Protein AF-A0A258F0H0-F1 (afdb_monomer_lite)

Sequence (147 aa):
MERSKNEFQKIIMGLLLLFVTTIVKAQTTTYNELYRSQYHFSPQKGWIGDPCGFIHYQDVFHMYWWGHL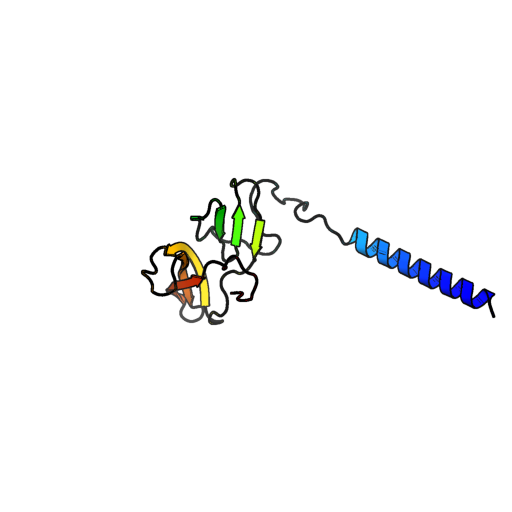TSDDLVYYNEENSMAMKEGPENISYFTGSVVIDKKNTAGFGENAYIAIYTIFDKDTKNQSQGISYSLPKLLHPSITSL

Foldseek 3Di:
DVVVVVVVVVVVVVVVVVVVVVVVVPPDPQQPDDVRDQFDDDDSDDDADDWAAFDQDPQWTWICSQFIWIDNPSGDIDRPGPHQDDDDDPQKDWAHWHWDQQQPCPVVPDHRKIKIWTWIQGNPVRDTDIDIDIDDDDDPDDDDDGD

Secondary structure (DSSP, 8-state):
-HHHHHHHHHHHHHHHHHHHHHHHHH---TT-STT--SSS---SSS---S-EEEEEETTEEEEESSSEEEESSSSS-EEEES----S--TTEEEEEEEEEEETT-TTSS-TTEEEEEEEEEETTT--EEEEEEEEPPPPSS------

Radius of gyration: 23.38 Å; chains: 1; bounding box: 40×39×75 Å

Structure (mmCIF, N/CA/C/O backbone):
data_AF-A0A258F0H0-F1
#
_entry.id   AF-A0A258F0H0-F1
#
loop_
_atom_site.group_PDB
_atom_site.id
_atom_site.type_symbol
_atom_site.label_atom_id
_atom_site.label_alt_id
_atom_site.label_comp_id
_atom_site.label_asym_id
_atom_site.label_entity_id
_atom_site.label_seq_id
_atom_site.pdbx_PDB_ins_code
_atom_site.Cartn_x
_atom_site.Cartn_y
_atom_site.Cartn_z
_atom_site.occupancy
_atom_site.B_iso_or_equiv
_atom_site.auth_seq_id
_atom_site.auth_comp_id
_atom_site.auth_asym_id
_atom_site.auth_atom_id
_atom_site.pdbx_PDB_model_num
ATOM 1 N N . MET A 1 1 ? 22.636 -10.056 60.838 1.00 62.25 1 MET A N 1
ATOM 2 C CA . MET A 1 1 ? 22.647 -10.496 59.422 1.00 62.25 1 MET A CA 1
ATOM 3 C C . MET A 1 1 ? 21.269 -10.373 58.763 1.00 62.25 1 MET A C 1
ATOM 5 O O . MET A 1 1 ? 21.182 -9.902 57.641 1.00 62.25 1 MET A O 1
ATOM 9 N N . GLU A 1 2 ? 20.185 -10.713 59.460 1.00 68.81 2 GLU A N 1
ATOM 10 C CA . GLU A 1 2 ? 18.809 -10.716 58.927 1.00 68.81 2 GLU A CA 1
ATOM 11 C C . GLU A 1 2 ? 18.217 -9.318 58.661 1.00 68.81 2 GLU A C 1
ATOM 13 O O . GLU A 1 2 ? 17.626 -9.077 57.612 1.00 68.81 2 GLU A O 1
ATOM 18 N N . ARG A 1 3 ? 18.505 -8.340 59.532 1.00 71.12 3 ARG A N 1
ATOM 19 C CA . ARG A 1 3 ? 18.094 -6.935 59.346 1.00 71.12 3 ARG A CA 1
ATOM 20 C C . ARG A 1 3 ? 18.622 -6.316 58.043 1.00 71.12 3 ARG A C 1
ATOM 22 O O . ARG A 1 3 ? 17.909 -5.564 57.400 1.00 71.12 3 ARG A O 1
ATOM 29 N N . SER A 1 4 ? 19.839 -6.672 57.622 1.00 73.44 4 SER A N 1
ATOM 30 C CA . SER A 1 4 ? 20.442 -6.183 56.370 1.00 73.44 4 SER A CA 1
ATOM 31 C C . SER A 1 4 ? 19.779 -6.784 55.124 1.00 73.44 4 SER A C 1
ATOM 33 O O . SER A 1 4 ? 19.614 -6.076 54.133 1.00 73.44 4 SER A O 1
ATOM 35 N N . LYS A 1 5 ? 19.332 -8.047 55.182 1.00 75.94 5 LYS A N 1
ATOM 36 C CA . LYS A 1 5 ? 18.588 -8.688 54.086 1.00 75.94 5 LYS A CA 1
ATOM 37 C C . LYS A 1 5 ? 17.216 -8.043 53.881 1.00 75.94 5 LYS A C 1
ATOM 39 O O . LYS A 1 5 ? 16.838 -7.789 52.743 1.00 75.94 5 LYS A O 1
ATOM 44 N N . ASN A 1 6 ? 16.524 -7.705 54.970 1.00 78.69 6 ASN A N 1
ATOM 45 C CA . ASN A 1 6 ? 15.210 -7.059 54.905 1.00 78.69 6 ASN A CA 1
ATOM 46 C C . ASN A 1 6 ? 15.292 -5.634 54.336 1.00 78.69 6 ASN A C 1
ATOM 48 O O . ASN A 1 6 ? 14.435 -5.239 53.551 1.00 78.69 6 ASN A O 1
ATOM 52 N N . GLU A 1 7 ? 16.331 -4.869 54.680 1.00 81.75 7 GLU A N 1
ATOM 53 C CA . GLU A 1 7 ? 16.548 -3.538 54.094 1.00 81.75 7 GLU A CA 1
ATOM 54 C C . GLU A 1 7 ? 16.916 -3.623 52.605 1.00 81.75 7 GLU A C 1
ATOM 56 O O . GLU A 1 7 ? 16.393 -2.862 51.794 1.00 81.75 7 GLU A O 1
ATOM 61 N N . PHE A 1 8 ? 17.721 -4.613 52.209 1.00 82.31 8 PHE A N 1
ATOM 62 C CA . PHE A 1 8 ? 18.031 -4.864 50.801 1.00 82.31 8 PHE A CA 1
ATOM 63 C C . PHE A 1 8 ? 16.787 -5.267 49.985 1.00 82.31 8 PHE A C 1
ATOM 65 O O . PHE A 1 8 ? 16.573 -4.758 48.886 1.00 82.31 8 PHE A O 1
ATOM 72 N N . GLN A 1 9 ? 15.914 -6.115 50.542 1.00 80.56 9 GLN A N 1
ATOM 73 C CA . GLN A 1 9 ? 14.641 -6.491 49.914 1.00 80.56 9 GLN A CA 1
ATOM 74 C C . GLN A 1 9 ? 13.687 -5.301 49.753 1.00 80.56 9 GLN A C 1
ATOM 76 O O . GLN A 1 9 ? 13.054 -5.171 48.707 1.00 80.56 9 GLN A O 1
ATOM 81 N N . LYS A 1 10 ? 13.611 -4.401 50.742 1.00 85.06 10 LYS A N 1
ATOM 82 C CA . LYS A 1 10 ? 12.812 -3.168 50.639 1.00 85.06 10 LYS A CA 1
ATOM 83 C C . LYS A 1 10 ? 13.327 -2.239 49.541 1.00 85.06 10 LYS A C 1
ATOM 85 O O . LYS A 1 10 ? 12.517 -1.679 48.809 1.00 85.06 10 LYS A O 1
ATOM 90 N N . ILE A 1 11 ? 14.648 -2.108 49.396 1.00 88.19 11 ILE A N 1
ATOM 91 C CA . ILE A 1 11 ? 15.263 -1.307 48.327 1.00 88.19 11 ILE A CA 1
ATOM 92 C C . ILE A 1 11 ? 14.928 -1.899 46.954 1.00 88.19 11 ILE A C 1
ATOM 94 O O . ILE A 1 11 ? 14.476 -1.168 46.077 1.00 88.19 11 ILE A O 1
ATOM 98 N N . ILE A 1 12 ? 15.075 -3.218 46.778 1.00 89.56 12 ILE A N 1
ATOM 99 C CA . ILE A 1 12 ? 14.703 -3.894 45.524 1.00 89.56 12 ILE A CA 1
ATOM 100 C C . ILE A 1 12 ? 13.221 -3.689 45.216 1.00 89.56 12 ILE A C 1
ATOM 102 O O . ILE A 1 12 ? 12.880 -3.333 44.093 1.00 89.56 12 ILE A O 1
ATOM 106 N N . MET A 1 13 ? 12.342 -3.868 46.202 1.00 86.81 13 MET A N 1
ATOM 107 C CA . MET A 1 13 ? 10.900 -3.714 46.018 1.00 86.81 13 MET A CA 1
ATOM 108 C C . MET A 1 13 ? 10.515 -2.264 45.689 1.00 86.81 13 MET A C 1
ATOM 110 O O . MET A 1 13 ? 9.656 -2.043 44.841 1.00 86.81 13 MET A O 1
ATOM 114 N N . GLY A 1 14 ? 11.200 -1.281 46.284 1.00 89.50 14 GLY A N 1
ATOM 115 C CA . GLY A 1 14 ? 11.053 0.135 45.947 1.00 89.50 14 GLY A CA 1
ATOM 116 C C . GLY A 1 14 ? 11.508 0.463 44.522 1.00 89.50 14 GLY A C 1
ATOM 117 O O . GLY A 1 14 ? 10.801 1.171 43.809 1.00 89.50 14 GLY A O 1
ATOM 118 N N . LEU A 1 15 ? 12.636 -0.098 44.072 1.00 89.62 15 LEU A N 1
ATOM 119 C CA . LEU A 1 15 ? 13.117 0.055 42.693 1.00 89.62 15 LEU A CA 1
ATOM 120 C C . LEU A 1 15 ? 12.184 -0.624 41.681 1.00 89.62 15 LEU A C 1
ATOM 122 O O . LEU A 1 15 ? 11.913 -0.050 40.631 1.00 89.62 15 LEU A O 1
ATOM 126 N N . LEU A 1 16 ? 11.645 -1.801 42.010 1.00 87.88 16 LEU A N 1
ATOM 127 C CA . LEU A 1 16 ? 10.648 -2.503 41.195 1.00 87.88 16 LEU A CA 1
ATOM 128 C C . LEU A 1 16 ? 9.353 -1.693 41.074 1.00 87.88 16 LEU A C 1
ATOM 130 O O . LEU A 1 16 ? 8.833 -1.545 39.973 1.00 87.88 16 LEU A O 1
ATOM 134 N N . LEU A 1 17 ? 8.864 -1.107 42.171 1.00 84.75 17 LEU A N 1
ATOM 135 C CA . LEU A 1 17 ? 7.696 -0.222 42.138 1.00 84.75 17 LEU A CA 1
ATOM 136 C C . LEU A 1 17 ? 7.951 1.029 41.283 1.00 84.75 17 LEU A C 1
ATOM 138 O O . LEU A 1 17 ? 7.099 1.432 40.488 1.00 84.75 17 LEU A O 1
ATOM 142 N N . LEU A 1 18 ? 9.132 1.634 41.424 1.00 81.94 18 LEU A N 1
ATOM 143 C CA . LEU A 1 18 ? 9.521 2.802 40.637 1.00 81.94 18 LEU A CA 1
ATOM 144 C C . LEU A 1 18 ? 9.604 2.456 39.142 1.00 81.94 18 LEU A C 1
ATOM 146 O O . LEU A 1 18 ? 9.130 3.216 38.305 1.00 81.94 18 LEU A O 1
ATOM 150 N N . PHE A 1 19 ? 10.128 1.278 38.809 1.00 81.81 19 PHE A N 1
ATOM 151 C CA . PHE A 1 19 ? 10.206 0.777 37.439 1.00 81.81 19 PHE A CA 1
ATOM 152 C C . PHE A 1 19 ? 8.825 0.451 36.843 1.00 81.81 19 PHE A C 1
ATOM 154 O O . PHE A 1 19 ? 8.550 0.771 35.691 1.00 81.81 19 PHE A O 1
ATOM 1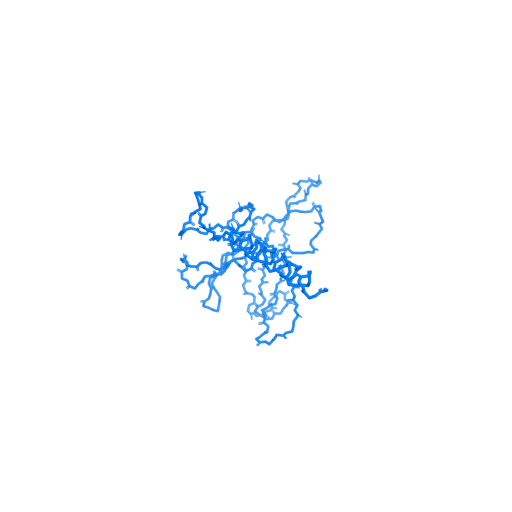61 N N . VAL A 1 20 ? 7.908 -0.127 37.624 1.00 81.12 20 VAL A N 1
ATOM 162 C CA . VAL A 1 20 ? 6.533 -0.400 37.166 1.00 81.12 20 VAL A CA 1
ATOM 163 C C . VAL A 1 20 ? 5.768 0.903 36.909 1.00 81.12 20 VAL A C 1
ATOM 165 O O . VAL A 1 20 ? 5.082 1.032 35.897 1.00 81.12 20 VAL A O 1
ATOM 168 N N . THR A 1 21 ? 5.907 1.901 37.785 1.00 73.19 21 THR A N 1
ATOM 169 C CA . THR A 1 21 ? 5.205 3.189 37.629 1.00 73.19 21 THR A CA 1
ATOM 170 C C . THR A 1 21 ? 5.705 4.012 36.438 1.00 73.19 21 THR A C 1
ATOM 172 O O . THR A 1 21 ? 4.901 4.697 35.801 1.00 73.19 21 THR A O 1
ATOM 175 N N . THR A 1 22 ? 6.990 3.922 36.078 1.00 70.88 22 THR A N 1
ATOM 176 C CA . THR A 1 22 ? 7.515 4.558 34.858 1.00 70.88 22 THR A CA 1
ATOM 177 C C . THR A 1 22 ? 7.036 3.860 33.587 1.00 70.88 22 THR A C 1
ATOM 179 O O . THR A 1 22 ? 6.684 4.552 32.634 1.00 70.88 22 THR A O 1
ATOM 182 N N . ILE A 1 23 ? 6.930 2.525 33.582 1.00 72.19 23 ILE A N 1
ATOM 183 C CA . ILE A 1 23 ? 6.359 1.769 32.453 1.00 72.19 23 ILE A CA 1
ATOM 184 C C . ILE A 1 23 ? 4.897 2.162 32.211 1.00 72.19 23 ILE A C 1
ATOM 186 O O . ILE A 1 23 ? 4.515 2.419 31.072 1.00 72.19 23 ILE A O 1
ATOM 190 N N . VAL A 1 24 ? 4.089 2.266 33.272 1.00 65.50 24 VAL A N 1
ATOM 191 C CA . VAL A 1 24 ? 2.669 2.643 33.153 1.00 65.50 24 VAL A CA 1
ATOM 192 C C . VAL A 1 24 ? 2.510 4.070 32.615 1.00 65.50 24 VAL A C 1
ATOM 194 O O . VAL A 1 24 ? 1.663 4.309 31.763 1.00 65.50 24 VAL A O 1
ATOM 197 N N . LYS A 1 25 ? 3.351 5.023 33.043 1.00 61.81 25 LYS A N 1
ATOM 198 C CA . LYS A 1 25 ? 3.333 6.392 32.494 1.00 61.81 25 LYS A CA 1
ATOM 199 C C . LYS A 1 25 ? 3.810 6.482 31.041 1.00 61.81 25 LYS A C 1
ATOM 201 O O . LYS A 1 25 ? 3.411 7.410 30.344 1.00 61.81 25 LYS A O 1
ATOM 206 N N . ALA A 1 26 ? 4.673 5.568 30.602 1.00 60.59 26 ALA A N 1
ATOM 207 C CA . ALA A 1 26 ? 5.197 5.536 29.239 1.00 60.59 26 ALA A CA 1
ATOM 208 C C . ALA A 1 26 ? 4.211 4.940 28.219 1.00 60.59 26 ALA A C 1
ATOM 210 O O . ALA A 1 26 ? 4.452 5.044 27.018 1.00 60.59 26 ALA A O 1
ATOM 211 N N . GLN A 1 27 ? 3.098 4.347 28.664 1.00 58.88 27 GLN A N 1
ATOM 212 C CA . GLN A 1 27 ? 2.001 3.966 27.777 1.00 58.88 27 GLN A CA 1
ATOM 213 C C . GLN A 1 27 ? 1.216 5.217 27.364 1.00 58.88 27 GLN A C 1
ATOM 215 O O . GLN A 1 27 ? 0.173 5.550 27.924 1.00 58.88 27 GLN A O 1
ATOM 220 N N . THR A 1 28 ? 1.733 5.941 26.374 1.00 58.31 28 THR A N 1
ATOM 221 C CA . THR A 1 28 ? 0.956 6.931 25.629 1.00 58.31 28 THR A CA 1
ATOM 222 C C . THR A 1 28 ? -0.251 6.235 25.009 1.00 58.31 28 THR A C 1
ATOM 224 O O . THR A 1 28 ? -0.114 5.227 24.313 1.00 58.31 28 THR A O 1
ATOM 227 N N . THR A 1 29 ? -1.447 6.776 25.234 1.00 63.44 29 THR A N 1
ATOM 228 C CA . THR A 1 29 ? -2.614 6.367 24.454 1.00 63.44 29 THR A CA 1
ATOM 229 C C . THR A 1 29 ? -2.368 6.785 23.009 1.00 63.44 29 THR A C 1
ATOM 231 O O . THR A 1 29 ? -2.202 7.966 22.705 1.00 63.44 29 THR A O 1
ATOM 234 N N . THR A 1 30 ? -2.230 5.797 22.126 1.00 78.19 30 THR A N 1
ATOM 235 C CA . THR A 1 30 ? -2.002 6.050 20.700 1.00 78.19 30 THR A CA 1
ATOM 236 C C . THR A 1 30 ? -3.230 6.763 20.135 1.00 78.19 30 THR A C 1
ATOM 238 O O . THR A 1 30 ? -4.346 6.470 20.556 1.00 78.19 30 THR A O 1
ATOM 241 N N . TYR A 1 31 ? -3.025 7.695 19.205 1.00 90.19 31 TYR A N 1
ATOM 242 C CA . TYR A 1 31 ? -4.072 8.484 18.554 1.00 90.19 31 TYR A CA 1
ATOM 243 C C . TYR A 1 31 ? -4.776 9.555 19.414 1.00 90.19 31 TYR A C 1
ATOM 245 O O . TYR A 1 31 ? -5.721 10.169 18.938 1.00 90.19 31 TYR A O 1
ATOM 253 N N . ASN A 1 32 ? -4.310 9.862 20.629 1.00 92.88 32 ASN A N 1
ATOM 254 C CA . ASN A 1 32 ? -4.846 10.967 21.448 1.00 92.88 32 ASN A CA 1
ATOM 255 C C . ASN A 1 32 ? -3.972 12.236 21.414 1.00 92.88 32 ASN A C 1
ATOM 257 O O . ASN A 1 32 ? -4.048 13.078 22.312 1.00 92.88 32 ASN A O 1
ATOM 261 N N . GLU A 1 33 ? -3.090 12.376 20.421 1.00 93.44 33 GLU A N 1
ATOM 262 C CA . GLU A 1 33 ? -2.215 13.542 20.325 1.00 93.44 33 GLU A CA 1
ATOM 263 C C . GLU A 1 33 ? -2.991 14.815 19.957 1.00 93.44 33 GLU A C 1
ATOM 265 O O . GLU A 1 33 ? -4.015 14.783 19.270 1.00 93.44 33 GLU A O 1
ATOM 270 N N . LEU A 1 34 ? -2.464 15.972 20.370 1.00 93.94 34 LEU A N 1
ATOM 271 C CA . LEU A 1 34 ? -2.972 17.264 19.916 1.00 93.94 34 LEU A CA 1
ATOM 272 C C . LEU A 1 34 ? -2.941 17.302 18.376 1.00 93.94 34 LEU A C 1
ATOM 274 O O . LEU A 1 34 ? -1.899 17.053 17.775 1.00 93.94 34 LEU A O 1
ATOM 278 N N . TYR A 1 35 ? -4.087 17.614 17.763 1.00 94.94 35 TYR A N 1
ATOM 279 C CA . TYR A 1 35 ? -4.342 17.605 16.311 1.00 94.94 35 TYR A CA 1
ATOM 280 C C . TYR A 1 35 ? -4.513 16.232 15.646 1.00 94.94 35 TYR A C 1
ATOM 282 O O . TYR A 1 35 ? -4.763 16.184 14.440 1.00 94.94 35 TYR A O 1
ATOM 290 N N . ARG A 1 36 ? -4.448 15.120 16.387 1.00 95.75 36 ARG A N 1
ATOM 291 C CA . ARG A 1 36 ? -4.762 13.811 15.812 1.00 95.75 36 ARG A CA 1
ATOM 292 C C . ARG A 1 36 ? -6.258 13.697 15.524 1.00 95.75 36 ARG A C 1
ATOM 294 O O . ARG A 1 36 ? -7.086 13.728 16.436 1.00 95.75 36 ARG A O 1
ATOM 301 N N . SER A 1 37 ? -6.605 13.537 14.248 1.00 94.50 37 SER A N 1
ATOM 302 C CA . SER A 1 37 ? -7.989 13.294 13.838 1.00 94.50 37 SER A CA 1
ATOM 303 C C . SER A 1 37 ? -8.502 11.970 14.405 1.00 94.50 37 SER A C 1
ATOM 305 O O . SER A 1 37 ? -7.800 10.966 14.354 1.00 94.50 37 SER A O 1
ATOM 307 N N . GLN A 1 38 ? -9.733 11.976 14.920 1.00 94.81 38 GLN A N 1
ATOM 308 C CA . GLN A 1 38 ? -10.392 10.787 15.484 1.00 94.81 38 GLN A CA 1
ATOM 309 C C . GLN A 1 38 ? -11.283 10.048 14.474 1.00 94.81 38 GLN A C 1
ATOM 311 O O . GLN A 1 38 ? -11.826 8.997 14.788 1.00 94.81 38 GLN A O 1
ATOM 316 N N . TYR A 1 39 ? -11.484 10.625 13.287 1.00 94.00 39 TYR A N 1
ATOM 317 C CA . TYR A 1 39 ? -12.458 10.151 12.293 1.00 94.00 39 TYR A CA 1
ATOM 318 C C . TYR A 1 39 ? -11.927 10.185 10.854 1.00 94.00 39 TYR A C 1
ATOM 320 O O . TYR A 1 39 ? -12.606 9.740 9.936 1.00 94.00 39 TYR A O 1
ATOM 328 N N . HIS A 1 40 ? -10.717 10.709 10.645 1.00 95.81 40 HIS A N 1
ATOM 329 C CA . HIS A 1 40 ? -9.982 10.555 9.393 1.00 95.81 40 HIS A CA 1
ATOM 330 C C . HIS A 1 40 ? -8.751 9.706 9.655 1.00 95.81 40 HIS A C 1
ATOM 332 O O . HIS A 1 40 ? -8.064 9.910 10.659 1.00 95.81 40 HIS A O 1
ATOM 338 N N . PHE A 1 41 ? -8.445 8.805 8.726 1.00 95.75 41 PHE A N 1
ATOM 339 C CA . PHE A 1 41 ? -7.221 8.031 8.803 1.00 95.75 41 PHE A CA 1
ATOM 340 C C . PHE A 1 41 ? -5.978 8.939 8.808 1.00 95.75 41 PHE A C 1
ATOM 342 O O . PHE A 1 41 ? -5.869 9.897 8.043 1.00 95.75 41 PHE A O 1
ATOM 349 N N . SER A 1 42 ? -5.016 8.591 9.656 1.00 96.12 42 SER A N 1
ATOM 350 C CA . SER A 1 42 ? -3.634 9.071 9.613 1.00 96.12 42 SER A CA 1
ATOM 351 C C . SER A 1 42 ? -2.749 7.926 10.099 1.00 96.12 42 SER A C 1
ATOM 353 O O . SER A 1 42 ? -3.200 7.225 10.998 1.00 96.12 42 SER A O 1
ATOM 355 N N . PRO A 1 43 ? -1.530 7.718 9.577 1.00 95.75 43 PRO A N 1
ATOM 356 C CA . PRO A 1 43 ? -0.672 6.654 10.075 1.00 95.75 43 PRO A CA 1
ATOM 357 C C . PRO A 1 43 ? -0.252 6.939 11.519 1.00 95.75 43 PRO A C 1
ATOM 359 O O . PRO A 1 43 ? -0.143 8.099 11.947 1.00 95.75 43 PRO A O 1
ATOM 362 N N . GLN A 1 44 ? 0.066 5.880 12.259 1.00 94.06 44 GLN A N 1
ATOM 363 C CA . GLN A 1 44 ? 0.502 5.960 13.650 1.00 94.06 44 GLN A CA 1
ATOM 364 C C . GLN A 1 44 ? 1.693 6.920 13.791 1.00 94.06 44 GLN A C 1
ATOM 366 O O . GLN A 1 44 ? 1.764 7.721 14.727 1.00 94.06 44 GLN A O 1
ATOM 371 N N . LYS A 1 45 ? 2.612 6.879 12.821 1.00 92.31 45 LYS A N 1
ATOM 372 C CA . LYS A 1 45 ? 3.802 7.729 12.743 1.00 92.31 45 LYS A CA 1
ATOM 373 C C . LYS A 1 45 ? 4.226 7.973 11.294 1.00 92.31 45 LYS A C 1
ATOM 375 O O . LYS A 1 45 ? 3.934 7.174 10.412 1.00 92.31 45 LYS A O 1
ATOM 380 N N . GLY A 1 46 ? 5.030 9.014 11.089 1.00 91.25 46 GLY A N 1
ATOM 381 C CA . GLY A 1 46 ? 5.642 9.319 9.796 1.00 91.25 46 GLY A CA 1
ATOM 382 C C . GLY A 1 46 ? 4.752 10.153 8.877 1.00 91.25 46 GLY A C 1
ATOM 383 O O . GLY A 1 46 ? 3.772 10.753 9.312 1.00 91.25 46 GLY A O 1
ATOM 384 N N . TRP A 1 47 ? 5.152 10.223 7.610 1.00 92.25 47 TRP A N 1
ATOM 385 C CA . TRP A 1 47 ? 4.453 10.971 6.568 1.00 92.25 47 TRP A CA 1
ATOM 386 C C . TRP A 1 47 ? 3.453 10.077 5.836 1.00 92.25 47 TRP A C 1
ATOM 388 O O . TRP A 1 47 ? 3.741 8.911 5.571 1.00 92.25 47 TRP A O 1
ATOM 398 N N . ILE A 1 48 ? 2.306 10.650 5.473 1.00 94.94 48 ILE A N 1
ATOM 399 C CA . ILE A 1 48 ? 1.342 10.052 4.548 1.00 94.94 48 ILE A CA 1
ATOM 400 C C . ILE A 1 48 ? 1.371 10.841 3.236 1.00 94.94 48 ILE A C 1
ATOM 402 O O . ILE A 1 48 ? 1.475 12.069 3.255 1.00 94.94 48 ILE A O 1
ATOM 406 N N . GLY A 1 49 ? 1.344 10.126 2.114 1.00 92.69 49 GLY A N 1
ATOM 407 C CA . GLY A 1 49 ? 1.201 10.700 0.777 1.00 92.69 49 GLY A CA 1
ATOM 408 C C . GLY A 1 49 ? -0.213 10.505 0.234 1.00 92.69 49 GLY A C 1
ATOM 409 O O . GLY A 1 49 ? -1.176 10.396 0.993 1.00 92.69 49 GLY A O 1
ATOM 410 N N . ASP A 1 50 ? -0.322 10.434 -1.086 1.00 96.81 50 ASP A N 1
ATOM 411 C CA . ASP A 1 50 ? -1.585 10.200 -1.781 1.00 96.81 50 ASP A CA 1
ATOM 412 C C . ASP A 1 50 ? -2.209 8.844 -1.394 1.00 96.81 50 ASP A C 1
ATOM 414 O O . ASP A 1 50 ? -1.484 7.857 -1.198 1.00 96.81 50 ASP A O 1
ATOM 418 N N . PRO A 1 51 ? -3.550 8.737 -1.357 1.00 95.25 51 PRO A N 1
ATOM 419 C CA . PRO A 1 51 ? -4.201 7.438 -1.332 1.00 95.25 51 PRO A CA 1
ATOM 420 C C . PRO A 1 51 ? -3.873 6.671 -2.621 1.00 95.25 51 PRO A C 1
ATOM 422 O O . PRO A 1 51 ? -4.009 7.168 -3.737 1.00 95.25 51 PRO A O 1
ATOM 425 N N . CYS A 1 52 ? -3.451 5.429 -2.447 1.00 94.56 52 CYS A N 1
ATOM 426 C CA . CYS A 1 52 ? -3.062 4.478 -3.475 1.00 94.56 52 CYS A CA 1
ATOM 427 C C . CYS A 1 52 ? -3.944 3.230 -3.365 1.00 94.56 52 CYS A C 1
ATOM 429 O O . CYS A 1 52 ? -4.404 2.868 -2.281 1.00 94.56 52 CYS A O 1
ATOM 431 N N . GLY A 1 53 ? -4.140 2.527 -4.479 1.00 92.00 53 GLY A N 1
ATOM 432 C CA . GLY A 1 53 ? -4.641 1.150 -4.461 1.00 92.00 53 GLY A CA 1
ATOM 433 C C . GLY A 1 53 ? -5.957 0.896 -3.721 1.00 92.00 53 GLY A C 1
ATOM 434 O O . GLY A 1 53 ? -6.096 -0.157 -3.108 1.00 92.00 53 GLY A O 1
ATOM 435 N N . PHE A 1 54 ? -6.903 1.837 -3.749 1.00 96.31 54 PHE A N 1
ATOM 436 C CA . PHE A 1 54 ? -8.171 1.678 -3.042 1.00 96.31 54 PHE A CA 1
ATOM 437 C C . PHE A 1 54 ? -9.045 0.600 -3.696 1.00 96.31 54 PHE A C 1
ATOM 439 O O . PHE A 1 54 ? -9.468 0.752 -4.844 1.00 96.31 54 PHE A O 1
ATOM 446 N N . ILE A 1 55 ? -9.312 -0.487 -2.971 1.00 97.00 55 ILE A N 1
ATOM 447 C CA . ILE A 1 55 ? -10.113 -1.621 -3.445 1.00 97.00 55 ILE A CA 1
ATOM 448 C C . ILE A 1 55 ? -11.043 -2.139 -2.350 1.00 97.00 55 ILE A C 1
ATOM 450 O O . ILE A 1 55 ? -10.772 -1.987 -1.163 1.00 97.00 55 ILE A O 1
ATOM 454 N N . HIS A 1 56 ? -12.115 -2.811 -2.760 1.00 96.69 56 HIS A N 1
ATOM 455 C CA . HIS A 1 56 ? -12.966 -3.598 -1.873 1.00 96.69 56 HIS A CA 1
ATOM 456 C C . HIS A 1 56 ? -12.904 -5.065 -2.301 1.00 96.69 56 HIS A C 1
ATOM 458 O O . HIS A 1 56 ? -13.220 -5.396 -3.451 1.00 96.69 56 HIS A O 1
ATOM 464 N N . TYR A 1 57 ? -12.462 -5.942 -1.404 1.00 94.94 57 TYR A N 1
ATOM 465 C CA . TYR A 1 57 ? -12.277 -7.358 -1.694 1.00 94.94 57 TYR A CA 1
ATOM 466 C C . TYR A 1 57 ? -12.478 -8.199 -0.434 1.00 94.94 57 TYR A C 1
ATOM 468 O O . TYR A 1 57 ? -11.998 -7.832 0.628 1.00 94.94 57 TYR A O 1
ATOM 476 N N . GLN A 1 58 ? -13.188 -9.326 -0.566 1.00 93.12 58 GLN A N 1
ATOM 477 C CA . GLN A 1 58 ? -13.534 -10.209 0.561 1.00 93.12 58 GLN A CA 1
ATOM 478 C C . GLN A 1 58 ? -14.185 -9.455 1.734 1.00 93.12 58 GLN A C 1
ATOM 480 O O . GLN A 1 58 ? -13.827 -9.672 2.884 1.00 93.12 58 GLN A O 1
ATOM 485 N N . ASP A 1 59 ? -15.133 -8.569 1.406 1.00 95.62 59 ASP A N 1
ATOM 486 C CA . ASP A 1 59 ? -15.903 -7.751 2.355 1.00 95.62 59 ASP A CA 1
ATOM 487 C C . ASP A 1 59 ? -15.061 -6.795 3.222 1.00 95.62 59 ASP A C 1
ATOM 489 O O . ASP A 1 59 ? -15.523 -6.321 4.254 1.00 95.62 59 ASP A O 1
ATOM 493 N N . VAL A 1 60 ? -13.839 -6.480 2.776 1.00 96.56 60 VAL A N 1
ATOM 494 C CA . VAL A 1 60 ? -12.925 -5.533 3.423 1.00 96.56 60 VAL A CA 1
ATOM 495 C C . VAL A 1 60 ? -12.513 -4.446 2.430 1.00 96.56 60 VAL A C 1
ATOM 497 O O . VAL A 1 60 ? -12.193 -4.713 1.265 1.00 96.56 60 VAL A O 1
ATOM 500 N N . PHE A 1 61 ? -12.497 -3.193 2.880 1.00 97.94 61 PHE A N 1
ATOM 501 C CA . PHE A 1 61 ? -11.881 -2.084 2.158 1.00 97.94 61 PHE A CA 1
ATOM 502 C C . PHE A 1 61 ? -10.384 -2.053 2.437 1.00 97.94 61 PHE A C 1
ATOM 504 O O . PHE A 1 61 ? -9.966 -2.007 3.589 1.00 97.94 61 PHE A O 1
ATOM 511 N N . HIS A 1 62 ? -9.573 -2.016 1.387 1.00 97.00 62 HIS A N 1
ATOM 512 C CA . HIS A 1 62 ? -8.130 -1.834 1.471 1.00 97.00 62 HIS A CA 1
ATOM 513 C C . HIS A 1 62 ? -7.769 -0.479 0.881 1.00 97.00 62 HIS A C 1
ATOM 515 O O . HIS A 1 62 ? -8.184 -0.160 -0.233 1.00 97.00 62 HIS A O 1
ATOM 521 N N . MET A 1 63 ? -6.954 0.292 1.592 1.00 97.00 63 MET A N 1
ATOM 522 C CA . MET A 1 63 ? -6.346 1.510 1.064 1.00 97.00 63 MET A CA 1
ATOM 523 C C . MET A 1 63 ? -4.853 1.488 1.351 1.00 97.00 63 MET A C 1
ATOM 525 O O . MET A 1 63 ? -4.411 1.039 2.409 1.00 97.00 63 MET A O 1
ATOM 529 N N . TYR A 1 64 ? -4.073 1.982 0.401 1.00 96.69 64 TYR A N 1
ATOM 530 C CA . TYR A 1 64 ? -2.631 2.064 0.517 1.00 96.69 64 TYR A CA 1
ATOM 531 C C . TYR A 1 64 ? -2.193 3.525 0.495 1.00 96.69 64 TYR A C 1
ATOM 533 O O . TYR A 1 64 ? -2.880 4.397 -0.014 1.00 96.69 64 TYR A O 1
ATOM 541 N N . TRP A 1 65 ? -1.019 3.790 1.035 1.00 95.62 65 TRP A N 1
ATOM 542 C CA . TRP A 1 65 ? -0.201 4.982 0.753 1.00 95.62 65 TRP A CA 1
ATOM 543 C C . TRP A 1 65 ? 1.252 4.526 0.547 1.00 95.62 65 TRP A C 1
ATOM 545 O O . TRP A 1 65 ? 2.211 5.214 0.888 1.00 95.62 65 TRP A O 1
ATOM 555 N N . TRP A 1 66 ? 1.375 3.268 0.108 1.00 93.75 66 TRP A N 1
ATOM 556 C CA . TRP A 1 66 ? 2.510 2.362 0.279 1.00 93.75 66 TRP A CA 1
ATOM 557 C C . TRP A 1 66 ? 2.841 1.952 1.715 1.00 93.75 66 TRP A C 1
ATOM 559 O O . TRP A 1 66 ? 3.650 1.047 1.885 1.00 93.75 66 TRP A O 1
ATOM 569 N N . GLY A 1 67 ? 2.148 2.483 2.724 1.00 94.56 67 GLY A N 1
ATOM 570 C CA . GLY A 1 67 ? 1.629 1.646 3.812 1.00 94.56 67 GLY A CA 1
ATOM 571 C C . GLY A 1 67 ? 0.271 1.046 3.432 1.00 94.56 67 GLY A C 1
ATOM 572 O O . GLY A 1 67 ? -0.189 1.233 2.302 1.00 94.56 67 GLY A O 1
ATOM 573 N N . HIS A 1 68 ? -0.363 0.315 4.342 1.00 96.00 68 HIS A N 1
ATOM 574 C CA . HIS A 1 68 ? -1.618 -0.396 4.104 1.00 96.00 68 HIS A CA 1
ATOM 575 C C . HIS A 1 68 ? -2.536 -0.291 5.319 1.00 96.00 68 HIS A C 1
ATOM 577 O O . HIS A 1 68 ? -2.114 -0.528 6.452 1.00 96.00 68 HIS A O 1
ATOM 583 N N . LEU A 1 69 ? -3.800 0.032 5.062 1.00 95.81 69 LEU A N 1
ATOM 584 C CA . LEU A 1 69 ? -4.883 -0.064 6.027 1.00 95.81 69 LEU A CA 1
ATOM 585 C C . LEU A 1 69 ? -6.036 -0.911 5.498 1.00 95.81 69 LEU A C 1
ATOM 587 O O . LEU A 1 69 ? -6.232 -1.042 4.283 1.00 95.81 69 LEU A O 1
ATOM 591 N N . THR A 1 70 ? -6.820 -1.427 6.434 1.00 97.38 70 THR A N 1
ATOM 592 C CA . THR A 1 70 ? -8.102 -2.082 6.187 1.00 97.38 70 THR A CA 1
ATOM 593 C C . THR A 1 70 ? -9.226 -1.385 6.945 1.00 97.38 70 THR A C 1
ATOM 595 O O . THR A 1 70 ? -8.994 -0.686 7.935 1.00 97.38 70 THR A O 1
ATOM 598 N N . SER A 1 71 ? -10.454 -1.539 6.462 1.00 97.69 71 SER A N 1
ATOM 599 C CA . SER A 1 71 ? -11.666 -1.112 7.159 1.00 97.69 71 SER A CA 1
ATOM 600 C C . SER A 1 71 ? -12.855 -1.935 6.681 1.00 97.69 71 SER A C 1
ATOM 602 O O . SER A 1 71 ? -12.939 -2.249 5.495 1.00 97.69 71 SER A O 1
ATOM 604 N N . ASP A 1 72 ? -13.788 -2.230 7.579 1.00 97.75 72 ASP A N 1
ATOM 605 C CA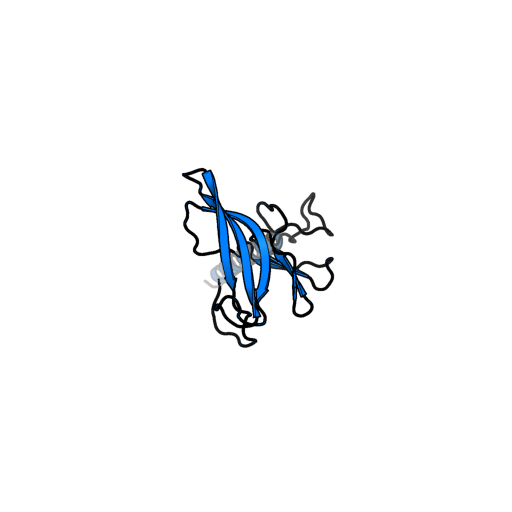 . ASP A 1 72 ? -15.043 -2.905 7.227 1.00 97.75 72 ASP A CA 1
ATOM 606 C C . ASP A 1 72 ? -16.142 -1.891 6.846 1.00 97.75 72 ASP A C 1
ATOM 608 O O . ASP A 1 72 ? -17.134 -2.246 6.213 1.00 97.75 72 ASP A O 1
ATOM 612 N N . ASP A 1 73 ? -15.978 -0.612 7.213 1.00 96.88 73 ASP A N 1
ATOM 613 C CA . ASP A 1 73 ? -17.041 0.400 7.134 1.00 96.88 73 ASP A CA 1
ATOM 614 C C . ASP A 1 73 ? -16.594 1.804 6.687 1.00 96.88 73 ASP A C 1
ATOM 616 O O . ASP A 1 73 ? -17.420 2.713 6.603 1.00 96.88 73 ASP A O 1
ATOM 620 N N . LEU A 1 74 ? -15.307 1.990 6.372 1.00 96.62 74 LEU A N 1
ATOM 621 C CA . LEU A 1 74 ? -14.679 3.275 6.029 1.00 96.62 74 LEU A CA 1
ATOM 622 C C . LEU A 1 74 ? -14.729 4.327 7.154 1.00 96.62 74 LEU A C 1
ATOM 624 O O . LEU A 1 74 ? -14.543 5.522 6.901 1.00 96.62 74 LEU A O 1
ATOM 628 N N . VAL A 1 75 ? -14.939 3.899 8.400 1.00 95.38 75 VAL A N 1
ATOM 629 C CA . VAL A 1 75 ? -14.936 4.760 9.592 1.00 95.38 75 VAL A CA 1
ATOM 630 C C . VAL A 1 75 ? -13.879 4.289 10.585 1.00 95.38 75 VAL A C 1
ATOM 632 O O . VAL A 1 75 ? -13.070 5.098 11.045 1.00 95.38 75 VAL A O 1
ATOM 635 N N . TYR A 1 76 ? -13.841 2.989 10.882 1.00 95.50 76 TYR A N 1
ATOM 636 C CA . TYR A 1 76 ? -12.821 2.387 11.736 1.00 95.50 76 TYR A CA 1
ATOM 637 C C . TYR A 1 76 ? -11.730 1.755 10.875 1.00 95.50 76 TYR A C 1
ATOM 639 O O . TYR A 1 76 ? -11.978 0.826 10.105 1.00 95.50 76 TYR A O 1
ATOM 647 N N . TYR A 1 77 ? -10.513 2.276 11.003 1.00 96.25 77 TYR A N 1
ATOM 648 C CA . TYR A 1 77 ? -9.363 1.864 10.206 1.00 96.25 77 TYR A CA 1
ATOM 649 C C . TYR A 1 77 ? -8.376 1.055 11.048 1.00 96.25 77 TYR A C 1
ATOM 651 O O . TYR A 1 77 ? -7.992 1.485 12.136 1.00 96.25 77 TYR A O 1
ATOM 659 N N . ASN A 1 78 ? -7.903 -0.065 10.506 1.00 95.75 78 ASN A N 1
ATOM 660 C CA . ASN A 1 78 ? -6.777 -0.821 11.044 1.00 95.75 78 ASN A CA 1
ATOM 661 C C . ASN A 1 78 ? -5.544 -0.555 10.175 1.00 95.75 78 ASN A C 1
ATOM 663 O O . ASN A 1 78 ? -5.559 -0.827 8.978 1.00 95.75 78 ASN A O 1
ATOM 667 N N . GLU A 1 79 ? -4.469 -0.021 10.757 1.00 95.38 79 GLU A N 1
ATOM 668 C CA . GLU A 1 79 ? -3.174 0.073 10.073 1.00 95.38 79 GLU A CA 1
ATOM 669 C C . GLU A 1 79 ? -2.500 -1.307 10.083 1.00 95.38 79 GLU A C 1
ATOM 671 O O . GLU A 1 79 ? -2.060 -1.784 11.127 1.00 95.38 79 GLU A O 1
ATOM 676 N N . GLU A 1 80 ? -2.427 -1.954 8.921 1.00 94.19 80 GLU A N 1
ATOM 677 C CA . GLU A 1 80 ? -1.869 -3.304 8.761 1.00 94.19 80 GLU A CA 1
ATOM 678 C C . GLU A 1 80 ? -0.341 -3.278 8.703 1.00 94.19 80 GLU A C 1
ATOM 680 O O . GLU A 1 80 ? 0.348 -4.138 9.257 1.00 94.19 80 GLU A O 1
ATOM 685 N N . ASN A 1 81 ? 0.209 -2.297 7.984 1.00 91.88 81 ASN A N 1
ATOM 686 C CA . ASN A 1 81 ? 1.641 -2.049 7.908 1.00 91.88 81 ASN A CA 1
ATOM 687 C C . ASN A 1 81 ? 1.934 -0.623 7.425 1.00 91.88 81 ASN A C 1
ATOM 689 O O . ASN A 1 81 ? 1.148 -0.005 6.713 1.00 91.88 81 ASN A O 1
ATOM 693 N N . SER A 1 82 ? 3.122 -0.125 7.757 1.00 91.94 82 SER A N 1
ATOM 694 C CA . SER A 1 82 ? 3.610 1.182 7.306 1.00 91.94 82 SER A CA 1
ATOM 695 C C . SER A 1 82 ? 4.421 1.126 6.006 1.00 91.94 82 SER A C 1
ATOM 697 O O . SER A 1 82 ? 4.822 2.170 5.496 1.00 91.94 82 SER A O 1
ATOM 699 N N . MET A 1 83 ? 4.687 -0.077 5.482 1.00 90.50 83 MET A N 1
ATOM 700 C CA . MET A 1 83 ? 5.477 -0.307 4.272 1.00 90.50 83 MET A CA 1
ATOM 701 C C . MET A 1 83 ? 5.088 -1.641 3.619 1.00 90.50 83 MET A C 1
ATOM 703 O O . MET A 1 83 ? 5.550 -2.710 4.028 1.00 90.50 83 MET A O 1
ATOM 707 N N . ALA A 1 84 ? 4.242 -1.564 2.596 1.00 91.94 84 ALA A N 1
ATOM 708 C CA . ALA A 1 84 ? 3.800 -2.695 1.789 1.00 91.94 84 ALA A CA 1
ATOM 709 C C . ALA A 1 84 ? 4.798 -3.021 0.666 1.00 91.94 84 ALA A C 1
ATOM 711 O O . ALA A 1 84 ? 4.963 -4.183 0.313 1.00 91.94 84 ALA A O 1
ATOM 712 N N . MET A 1 85 ? 5.482 -2.006 0.127 1.00 89.81 85 MET A N 1
ATOM 713 C CA . MET A 1 85 ? 6.475 -2.179 -0.937 1.00 89.81 85 MET A CA 1
ATOM 714 C C . MET A 1 85 ? 7.838 -2.492 -0.327 1.00 89.81 85 MET A C 1
ATOM 716 O O . MET A 1 85 ? 8.403 -1.653 0.378 1.00 89.81 85 MET A O 1
ATOM 720 N N . LYS A 1 86 ? 8.371 -3.685 -0.594 1.00 85.06 86 LYS A N 1
ATOM 721 C CA . LYS A 1 86 ? 9.644 -4.158 -0.036 1.00 85.06 86 LYS A CA 1
ATOM 722 C C . LYS A 1 86 ? 10.579 -4.635 -1.139 1.00 85.06 86 LYS A C 1
ATOM 724 O O . LYS A 1 86 ? 10.169 -4.764 -2.286 1.00 85.06 86 LYS A O 1
ATOM 729 N N . GLU A 1 87 ? 11.848 -4.819 -0.784 1.00 84.94 87 GLU A N 1
ATOM 730 C CA . GLU A 1 87 ? 12.873 -5.438 -1.644 1.00 84.94 87 GLU A CA 1
ATOM 731 C C . GLU A 1 87 ? 13.134 -4.736 -2.995 1.00 84.94 87 GLU A C 1
ATOM 733 O O . GLU A 1 87 ? 13.755 -5.298 -3.894 1.00 84.94 87 GLU A O 1
ATOM 738 N N . GLY A 1 88 ? 12.704 -3.481 -3.144 1.00 84.12 88 GLY A N 1
ATOM 739 C CA . GLY A 1 88 ? 13.020 -2.676 -4.323 1.00 84.12 88 GLY A CA 1
ATOM 740 C C . GLY A 1 88 ? 14.455 -2.150 -4.315 1.00 84.12 88 GLY A C 1
ATOM 741 O O . GLY A 1 88 ? 15.053 -2.018 -3.245 1.00 84.12 88 GLY A O 1
ATOM 742 N N . PRO A 1 89 ? 14.992 -1.760 -5.484 1.00 91.06 89 PRO A N 1
ATOM 743 C CA . PRO A 1 89 ? 16.256 -1.036 -5.562 1.00 91.06 89 PRO A CA 1
ATOM 744 C C . PRO A 1 89 ? 16.261 0.221 -4.678 1.00 91.06 89 PRO A C 1
ATOM 746 O O . PRO A 1 89 ? 15.297 0.986 -4.648 1.00 91.06 89 PRO A O 1
ATOM 749 N N . GLU A 1 90 ? 17.369 0.493 -3.988 1.00 93.06 90 GLU A N 1
ATOM 750 C CA . GLU A 1 90 ? 17.472 1.668 -3.107 1.00 93.06 90 GLU A CA 1
ATOM 751 C C . GLU A 1 90 ? 17.351 3.002 -3.869 1.00 93.06 90 GLU A C 1
ATOM 753 O O . GLU A 1 90 ? 16.898 4.018 -3.324 1.00 93.06 90 GLU A O 1
ATOM 758 N N . ASN A 1 91 ? 17.729 3.006 -5.151 1.00 95.94 91 ASN A N 1
ATOM 759 C CA . ASN A 1 91 ? 17.730 4.186 -6.009 1.00 95.94 91 ASN A CA 1
ATOM 760 C C . ASN A 1 91 ? 16.349 4.529 -6.597 1.00 95.94 91 ASN A C 1
ATOM 762 O O . ASN A 1 91 ? 16.231 5.527 -7.307 1.00 95.94 91 ASN A O 1
ATOM 766 N N . ILE A 1 92 ? 15.295 3.774 -6.268 1.00 95.50 92 ILE A N 1
ATOM 767 C CA . ILE A 1 92 ? 13.928 4.097 -6.689 1.00 95.50 92 ILE A CA 1
ATOM 768 C C . ILE A 1 92 ? 13.052 4.594 -5.536 1.00 95.50 92 ILE A C 1
ATOM 770 O O . ILE A 1 92 ? 13.335 4.393 -4.351 1.00 95.50 92 ILE A O 1
ATOM 774 N N . SER A 1 93 ? 11.970 5.275 -5.898 1.00 95.25 93 SER A N 1
ATOM 775 C CA . SER A 1 93 ? 10.853 5.609 -5.018 1.00 95.25 93 SER A CA 1
ATOM 776 C C . SER A 1 93 ? 9.545 5.105 -5.621 1.00 95.25 93 SER A C 1
ATOM 778 O O . SER A 1 93 ? 9.305 5.252 -6.819 1.00 95.25 93 SER A O 1
ATOM 780 N N . TYR A 1 94 ? 8.691 4.550 -4.764 1.00 96.19 94 TYR A N 1
ATOM 781 C CA . TYR A 1 94 ? 7.329 4.146 -5.101 1.00 96.19 94 TYR A CA 1
ATOM 782 C C . TYR A 1 94 ? 6.412 5.367 -5.044 1.00 96.19 94 TYR A C 1
ATOM 784 O O . TYR A 1 94 ? 6.116 5.878 -3.964 1.00 96.19 94 TYR A O 1
ATOM 792 N N . PHE A 1 95 ? 6.011 5.877 -6.204 1.00 97.06 95 PHE A N 1
ATOM 793 C CA . PHE A 1 95 ? 5.017 6.944 -6.320 1.00 97.06 95 PHE A CA 1
ATOM 794 C C . PHE A 1 95 ? 3.616 6.350 -6.461 1.00 97.06 95 PHE A C 1
ATOM 796 O O . PHE A 1 95 ? 3.446 5.134 -6.494 1.00 97.06 95 PHE A O 1
ATOM 803 N N . THR A 1 96 ? 2.605 7.212 -6.492 1.00 97.69 96 THR A N 1
ATOM 804 C CA . THR A 1 96 ? 1.184 6.853 -6.486 1.00 97.69 96 THR A CA 1
ATOM 805 C C . THR A 1 96 ? 0.829 5.799 -7.538 1.00 97.69 96 THR A C 1
ATOM 807 O O . THR A 1 96 ? 1.419 5.727 -8.624 1.00 97.69 96 THR A O 1
ATOM 810 N N . GLY A 1 97 ? -0.144 4.957 -7.195 1.00 97.56 97 GLY A N 1
ATOM 811 C CA . GLY A 1 97 ? -0.560 3.834 -8.019 1.00 97.56 97 GLY A CA 1
ATOM 812 C C . GLY A 1 97 ? -1.910 3.248 -7.622 1.00 97.56 97 GLY A C 1
ATOM 813 O O . GLY A 1 97 ? -2.629 3.758 -6.762 1.00 97.56 97 GLY A O 1
ATOM 814 N N . SER A 1 98 ? -2.241 2.141 -8.269 1.00 98.00 98 SER A N 1
ATOM 815 C CA . SER A 1 98 ? -3.481 1.389 -8.114 1.00 98.00 98 SER A CA 1
ATOM 816 C C . SER A 1 98 ? -3.189 -0.063 -7.743 1.00 98.00 98 SER A C 1
ATOM 818 O O . SER A 1 98 ? -2.064 -0.539 -7.884 1.00 98.00 98 SER A O 1
ATOM 820 N N . VAL A 1 99 ? -4.206 -0.762 -7.251 1.00 97.69 99 VAL A N 1
ATOM 821 C CA . VAL A 1 99 ? -4.157 -2.189 -6.944 1.00 97.69 99 VAL A CA 1
ATOM 822 C C . VAL A 1 99 ? -5.389 -2.824 -7.567 1.00 97.69 99 VAL A C 1
ATOM 824 O O . VAL A 1 99 ? -6.466 -2.232 -7.558 1.00 97.69 99 VAL A O 1
ATOM 827 N N . VAL A 1 100 ? -5.235 -4.019 -8.123 1.00 97.62 100 VAL A N 1
ATOM 828 C CA . VAL A 1 100 ? -6.334 -4.842 -8.635 1.00 97.62 100 VAL A CA 1
ATOM 829 C C . VAL A 1 100 ? -6.205 -6.265 -8.108 1.00 97.62 100 VAL A C 1
ATOM 831 O O . VAL A 1 100 ? -5.109 -6.710 -7.776 1.00 97.62 100 VAL A O 1
ATOM 834 N N . ILE A 1 101 ? -7.320 -6.992 -8.051 1.00 97.44 101 ILE A N 1
ATOM 835 C CA . ILE A 1 101 ? -7.311 -8.424 -7.740 1.00 97.44 101 ILE A CA 1
ATOM 836 C C . ILE A 1 101 ? -7.379 -9.215 -9.041 1.00 97.44 101 ILE A C 1
ATOM 838 O O . ILE A 1 101 ? -8.411 -9.226 -9.720 1.00 97.44 101 ILE A O 1
ATOM 842 N N . ASP A 1 102 ? -6.301 -9.918 -9.367 1.00 97.38 102 ASP A N 1
ATOM 843 C CA . ASP A 1 102 ? -6.233 -10.806 -10.521 1.00 97.38 102 ASP A CA 1
ATOM 844 C C . ASP A 1 102 ? -6.859 -12.170 -10.203 1.00 97.38 102 ASP A C 1
ATOM 846 O O . ASP A 1 102 ? -6.196 -13.180 -9.963 1.00 97.38 102 ASP A O 1
ATOM 850 N N . LYS A 1 103 ? -8.193 -12.204 -10.190 1.00 96.25 103 LYS A N 1
ATOM 851 C CA . LYS A 1 103 ? -8.978 -13.392 -9.812 1.00 96.25 103 LYS A CA 1
ATOM 852 C C . LYS A 1 103 ? -8.696 -14.630 -10.663 1.00 96.25 103 LYS A C 1
ATOM 854 O O . LYS A 1 103 ? -8.931 -15.739 -10.205 1.00 96.25 103 LYS A O 1
ATOM 859 N N . LYS A 1 104 ? -8.245 -14.448 -11.906 1.00 97.38 104 LYS A N 1
ATOM 860 C CA . LYS A 1 104 ? -8.084 -15.529 -12.891 1.00 97.38 104 LYS A CA 1
ATOM 861 C C . LYS A 1 104 ? -6.627 -15.798 -13.250 1.00 97.38 104 LYS A C 1
ATOM 863 O O . LYS A 1 104 ? -6.382 -16.454 -14.258 1.00 97.38 104 LYS A O 1
ATOM 868 N N . ASN A 1 105 ? -5.682 -15.279 -12.462 1.00 96.75 105 ASN A N 1
ATOM 869 C CA . ASN A 1 105 ? -4.255 -15.438 -12.722 1.00 96.75 105 ASN A CA 1
ATOM 870 C C . ASN A 1 105 ? -3.857 -15.019 -14.157 1.00 96.75 105 ASN A C 1
ATOM 872 O O . ASN A 1 105 ? -3.055 -15.674 -14.821 1.00 96.75 105 ASN A O 1
ATOM 876 N N . THR A 1 106 ? -4.463 -13.950 -14.672 1.00 98.06 106 THR A N 1
ATOM 877 C CA . THR A 1 106 ? -4.173 -13.423 -16.013 1.00 98.06 106 THR A CA 1
ATOM 878 C C . THR A 1 106 ? -2.750 -12.879 -16.136 1.00 98.06 106 THR A C 1
ATOM 880 O O . THR A 1 106 ? -2.183 -12.906 -17.226 1.00 98.06 106 THR A O 1
ATOM 883 N N . ALA A 1 107 ? -2.155 -12.437 -15.026 1.00 95.38 107 ALA A N 1
ATOM 884 C CA . ALA A 1 107 ? -0.781 -11.955 -14.946 1.00 95.38 107 ALA A CA 1
ATOM 885 C C . ALA A 1 107 ? 0.248 -13.070 -14.672 1.00 95.38 107 ALA A C 1
ATOM 887 O O . ALA A 1 107 ? 1.446 -12.829 -14.787 1.00 95.38 107 ALA A O 1
ATOM 888 N N . GLY A 1 108 ? -0.192 -14.286 -14.322 1.00 97.06 108 GLY A N 1
ATOM 889 C CA . GLY A 1 108 ? 0.689 -15.434 -14.074 1.00 97.06 108 GLY A CA 1
ATOM 890 C C . GLY A 1 108 ? 1.294 -15.515 -12.664 1.00 97.06 108 GLY A C 1
ATOM 891 O O . GLY A 1 108 ? 2.117 -16.395 -12.418 1.00 97.06 108 GLY A O 1
ATOM 892 N N . PHE A 1 109 ? 0.894 -14.640 -11.735 1.00 94.56 109 PHE A N 1
ATOM 893 C CA . 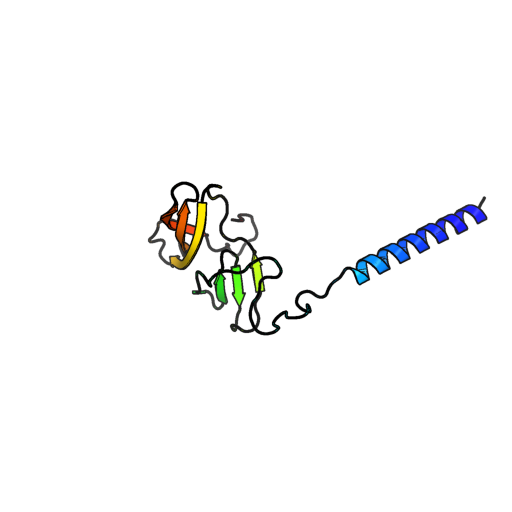PHE A 1 109 ? 1.431 -14.579 -10.368 1.00 94.56 109 PHE A CA 1
ATOM 894 C C . PHE A 1 109 ? 0.663 -15.401 -9.323 1.00 94.56 109 PHE A C 1
ATOM 896 O O . PHE A 1 109 ? 1.123 -15.518 -8.193 1.00 94.56 109 PHE A O 1
ATOM 903 N N . GLY A 1 110 ? -0.482 -15.976 -9.688 1.00 95.00 110 GLY A N 1
ATOM 904 C CA . GLY A 1 110 ? -1.374 -16.764 -8.836 1.00 95.00 110 GLY A CA 1
ATOM 905 C C . GLY A 1 110 ? -2.824 -16.283 -8.909 1.00 95.00 110 GLY A C 1
ATOM 906 O O . GLY A 1 110 ? -3.101 -15.119 -9.196 1.00 95.00 110 GLY A O 1
ATOM 907 N N . GLU A 1 111 ? -3.777 -17.183 -8.658 1.00 94.44 111 GLU A N 1
ATOM 908 C CA . GLU A 1 111 ? -5.191 -16.799 -8.586 1.00 94.44 111 GLU A CA 1
ATOM 909 C C . GLU A 1 111 ? -5.449 -15.883 -7.390 1.00 94.44 111 GLU A C 1
ATOM 911 O O . GLU A 1 111 ? -4.954 -16.116 -6.286 1.00 94.44 111 GLU A O 1
ATOM 916 N N . ASN A 1 112 ? -6.275 -14.860 -7.610 1.00 95.69 112 ASN A N 1
ATOM 917 C CA . ASN A 1 112 ? -6.631 -13.852 -6.613 1.00 95.69 112 ASN A CA 1
ATOM 918 C C . ASN A 1 112 ? -5.430 -13.056 -6.079 1.00 95.69 112 ASN A C 1
ATOM 920 O O . ASN A 1 112 ? -5.509 -12.488 -4.988 1.00 95.69 112 ASN A O 1
ATOM 924 N N . ALA A 1 113 ? -4.332 -12.998 -6.838 1.00 95.94 113 ALA A N 1
ATOM 925 C CA . ALA A 1 113 ? -3.195 -12.161 -6.496 1.00 95.94 113 ALA A CA 1
ATOM 926 C C . ALA A 1 113 ? -3.605 -10.682 -6.468 1.00 95.94 113 ALA A C 1
ATOM 928 O O . ALA A 1 113 ? -4.327 -10.196 -7.343 1.00 95.94 113 ALA A O 1
ATOM 929 N N . TYR A 1 114 ? -3.113 -9.961 -5.469 1.00 96.19 114 TYR A N 1
ATOM 930 C CA . TYR A 1 114 ? -3.135 -8.507 -5.451 1.00 96.19 114 TYR A CA 1
ATOM 931 C C . TYR A 1 114 ? -2.036 -8.039 -6.394 1.00 96.19 114 TYR A C 1
ATOM 933 O O . TYR A 1 114 ? -0.878 -8.385 -6.180 1.00 96.19 114 TYR A O 1
ATOM 941 N N . ILE A 1 115 ? -2.378 -7.262 -7.414 1.00 97.12 115 ILE A N 1
ATOM 942 C CA . ILE A 1 115 ? -1.422 -6.678 -8.353 1.00 97.12 115 ILE A CA 1
ATOM 943 C C . ILE A 1 115 ? -1.406 -5.173 -8.128 1.00 97.12 115 ILE A C 1
ATOM 945 O O . ILE A 1 115 ? -2.399 -4.500 -8.395 1.00 97.12 115 ILE A O 1
ATOM 949 N N . ALA A 1 116 ? -0.286 -4.649 -7.638 1.00 97.31 116 ALA A N 1
ATOM 950 C CA . ALA A 1 116 ? -0.032 -3.219 -7.548 1.00 97.31 116 ALA A CA 1
ATOM 951 C C . ALA A 1 116 ? 0.591 -2.727 -8.857 1.00 97.31 116 ALA A C 1
ATOM 953 O O . ALA A 1 116 ? 1.550 -3.324 -9.341 1.00 97.31 116 ALA A O 1
ATOM 954 N N . ILE A 1 117 ? 0.077 -1.625 -9.401 1.00 97.94 117 ILE A N 1
ATOM 955 C CA . ILE A 1 117 ? 0.618 -0.922 -10.569 1.00 97.94 117 ILE A CA 1
ATOM 956 C C . ILE A 1 117 ? 0.863 0.525 -10.165 1.00 97.94 117 ILE A C 1
ATOM 958 O O . ILE A 1 117 ? -0.056 1.201 -9.704 1.00 97.94 117 ILE A O 1
ATOM 962 N N . TYR A 1 118 ? 2.090 1.005 -10.311 1.00 97.69 118 TYR A N 1
ATOM 963 C CA . TYR A 1 118 ? 2.512 2.272 -9.719 1.00 97.69 118 TYR A CA 1
ATOM 964 C C . TYR A 1 118 ? 3.600 2.954 -10.528 1.00 97.69 118 TYR A C 1
ATOM 966 O O . TYR A 1 118 ? 4.269 2.340 -11.361 1.00 97.69 118 TYR A O 1
ATOM 974 N N . THR A 1 119 ? 3.808 4.235 -10.245 1.00 98.38 119 THR A N 1
ATOM 975 C CA . THR A 1 119 ? 4.926 4.968 -10.831 1.00 98.38 119 THR A CA 1
ATOM 976 C C . THR A 1 119 ? 6.212 4.657 -10.067 1.00 98.38 119 THR A C 1
ATOM 978 O O . THR A 1 119 ? 6.297 4.856 -8.857 1.00 98.38 119 THR A O 1
ATOM 981 N N . ILE A 1 120 ? 7.230 4.179 -10.776 1.00 97.88 120 ILE A N 1
ATOM 982 C CA . ILE A 1 120 ? 8.607 4.116 -10.292 1.00 97.88 120 ILE A CA 1
ATOM 983 C C . ILE A 1 120 ? 9.254 5.456 -10.612 1.00 97.88 120 ILE A C 1
ATOM 985 O O . ILE A 1 120 ? 9.340 5.844 -11.776 1.00 97.88 120 ILE A O 1
ATOM 989 N N . PHE A 1 121 ? 9.733 6.146 -9.584 1.00 97.94 121 PHE A N 1
ATOM 990 C CA . PHE A 1 121 ? 10.595 7.307 -9.751 1.00 97.94 121 PHE A CA 1
ATOM 991 C C . PHE A 1 121 ? 12.051 6.900 -9.534 1.00 97.94 121 PHE A C 1
ATOM 993 O O . PHE A 1 121 ? 12.439 6.540 -8.421 1.00 97.94 121 PHE A O 1
ATOM 1000 N N . ASP A 1 122 ? 12.852 6.961 -10.593 1.00 97.94 122 ASP A N 1
ATOM 1001 C CA . ASP A 1 122 ? 14.293 6.733 -10.526 1.00 97.94 122 ASP A CA 1
ATOM 1002 C C . ASP A 1 122 ? 14.991 8.005 -10.021 1.00 97.94 122 ASP A C 1
ATOM 1004 O O . ASP A 1 122 ? 14.885 9.083 -10.616 1.00 97.94 122 ASP A O 1
ATOM 1008 N N . LYS A 1 123 ? 15.684 7.904 -8.884 1.00 97.38 123 LYS A N 1
ATOM 1009 C CA . LYS A 1 123 ? 16.250 9.071 -8.196 1.00 97.38 123 LYS A CA 1
ATOM 1010 C C . LYS A 1 123 ? 17.452 9.659 -8.923 1.00 97.38 123 LYS A C 1
ATOM 1012 O O . LYS A 1 123 ? 17.710 10.848 -8.731 1.00 97.38 123 LYS A O 1
ATOM 1017 N N . ASP A 1 124 ? 18.156 8.885 -9.740 1.00 97.31 124 ASP A N 1
ATOM 1018 C CA . ASP A 1 124 ? 19.380 9.325 -10.409 1.00 97.31 124 ASP A CA 1
ATOM 1019 C C . ASP A 1 124 ? 19.039 10.038 -11.717 1.00 97.31 124 ASP A C 1
ATOM 1021 O O . ASP A 1 124 ? 19.422 11.186 -11.944 1.00 97.31 124 ASP A O 1
ATOM 1025 N N . THR A 1 125 ? 18.240 9.376 -12.548 1.00 97.94 125 THR A N 1
ATOM 1026 C CA . THR A 1 125 ? 17.836 9.854 -13.875 1.00 97.94 125 THR A CA 1
ATOM 1027 C C . THR A 1 125 ? 16.646 10.806 -13.836 1.00 97.94 125 THR A C 1
ATOM 1029 O O . THR A 1 125 ? 16.420 11.530 -14.802 1.00 97.94 125 THR A O 1
ATOM 1032 N N . LYS A 1 126 ? 15.883 10.821 -12.732 1.00 97.81 126 LYS A N 1
ATOM 1033 C CA . LYS A 1 126 ? 14.597 11.531 -12.581 1.00 97.81 126 LYS A CA 1
ATOM 1034 C C . LYS A 1 126 ? 13.491 11.015 -13.503 1.00 97.81 126 LYS A C 1
ATOM 1036 O O . LYS A 1 126 ? 12.438 11.647 -13.605 1.00 97.81 126 LYS A O 1
ATOM 1041 N N . ASN A 1 127 ? 13.705 9.872 -14.150 1.00 98.31 127 ASN A N 1
ATOM 1042 C CA . ASN A 1 127 ? 12.702 9.256 -14.999 1.00 98.31 127 ASN A CA 1
ATOM 1043 C C . ASN A 1 127 ? 11.551 8.698 -14.162 1.00 98.31 127 ASN A C 1
ATOM 1045 O O . ASN A 1 127 ? 11.738 8.196 -13.052 1.00 98.31 127 ASN A O 1
ATOM 1049 N N . GLN A 1 128 ? 10.357 8.760 -14.745 1.00 98.56 128 GLN A N 1
ATOM 1050 C CA . GLN A 1 128 ? 9.165 8.108 -14.225 1.00 98.56 128 GLN A CA 1
ATOM 1051 C C . GLN A 1 128 ? 8.755 7.002 -15.188 1.00 98.56 128 GLN A C 1
ATOM 1053 O O . GLN A 1 128 ? 8.538 7.248 -16.375 1.00 98.56 128 GLN A O 1
ATOM 1058 N N . SER A 1 129 ? 8.663 5.783 -14.677 1.00 98.31 129 SER A N 1
ATOM 1059 C CA . SER A 1 129 ? 8.223 4.605 -15.422 1.00 98.31 129 SER A CA 1
ATOM 1060 C C . SER A 1 129 ? 7.102 3.898 -14.667 1.00 98.31 129 SER A C 1
ATOM 1062 O O . SER A 1 129 ? 6.790 4.248 -13.531 1.00 98.31 129 SER A O 1
ATOM 1064 N N . GLN A 1 130 ? 6.442 2.937 -15.309 1.00 98.19 130 GLN A N 1
ATOM 1065 C CA . GLN A 1 130 ? 5.402 2.137 -14.666 1.00 98.19 130 GLN A CA 1
ATOM 1066 C C . GLN A 1 130 ? 6.007 0.824 -14.172 1.00 98.19 130 GLN A C 1
ATOM 1068 O O . GLN A 1 130 ? 6.688 0.128 -14.926 1.00 98.19 130 GLN A O 1
ATOM 1073 N N . GLY A 1 131 ? 5.763 0.509 -12.906 1.00 96.00 131 GLY A N 1
ATOM 1074 C CA . GLY A 1 131 ? 6.158 -0.728 -12.250 1.00 96.00 131 GLY A CA 1
ATOM 1075 C C . GLY A 1 131 ? 4.948 -1.552 -11.847 1.00 96.00 131 GLY A C 1
ATOM 1076 O O . GLY A 1 131 ? 3.847 -1.021 -11.677 1.00 96.00 131 GLY A O 1
ATOM 1077 N N . ILE A 1 132 ? 5.174 -2.851 -11.668 1.00 95.94 132 ILE A N 1
ATOM 1078 C CA . ILE A 1 132 ? 4.194 -3.760 -11.083 1.00 95.94 132 ILE A CA 1
ATOM 1079 C C . ILE A 1 132 ? 4.819 -4.540 -9.927 1.00 95.94 132 ILE A C 1
ATOM 1081 O O . ILE A 1 132 ? 6.009 -4.846 -9.938 1.00 95.94 132 ILE A O 1
ATOM 1085 N N . SER A 1 133 ? 4.010 -4.874 -8.931 1.00 95.31 133 SER A N 1
ATOM 1086 C CA . SER A 1 133 ? 4.343 -5.813 -7.856 1.00 95.31 133 SER A CA 1
ATOM 1087 C C . SER A 1 133 ? 3.126 -6.679 -7.576 1.00 95.31 133 SER A C 1
ATOM 1089 O O . SER A 1 133 ? 2.002 -6.277 -7.877 1.00 95.31 133 SER A O 1
ATOM 1091 N N . TYR A 1 134 ? 3.331 -7.858 -6.997 1.00 95.00 134 TYR A N 1
ATOM 1092 C CA . TYR A 1 134 ? 2.230 -8.742 -6.642 1.00 95.00 134 TYR A CA 1
ATOM 1093 C C . TYR A 1 134 ? 2.338 -9.238 -5.203 1.00 95.00 134 TYR A C 1
ATOM 1095 O O . TYR A 1 134 ? 3.423 -9.315 -4.633 1.00 95.00 134 TYR A O 1
ATOM 1103 N N . SER A 1 135 ? 1.195 -9.597 -4.630 1.00 92.31 135 SER A N 1
ATOM 1104 C CA . SER A 1 135 ? 1.103 -10.313 -3.365 1.00 92.31 135 SER A CA 1
ATOM 1105 C C . SER A 1 135 ? 0.072 -11.423 -3.496 1.00 92.31 135 SER A C 1
ATOM 1107 O O . SER A 1 135 ? -1.024 -11.214 -4.023 1.00 92.31 135 SER A O 1
ATOM 1109 N N . LEU A 1 136 ? 0.421 -12.616 -3.029 1.00 92.38 136 LEU A N 1
ATOM 1110 C CA . LEU A 1 136 ? -0.527 -13.716 -2.956 1.00 92.38 136 LEU A CA 1
ATOM 1111 C C . LEU A 1 136 ? -1.466 -13.505 -1.764 1.00 92.38 136 LEU A C 1
ATOM 1113 O O . LEU A 1 136 ? -1.021 -13.058 -0.702 1.00 92.38 136 LEU A O 1
ATOM 1117 N N . PRO A 1 137 ? -2.759 -13.842 -1.896 1.00 82.75 137 PRO A N 1
ATOM 1118 C CA . PRO A 1 137 ? -3.646 -13.851 -0.747 1.00 82.75 137 PRO A CA 1
ATOM 111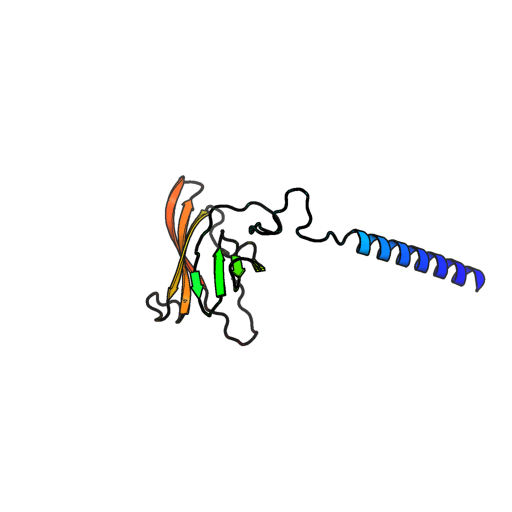9 C C . PRO A 1 137 ? -3.067 -14.797 0.307 1.00 82.75 137 PRO A C 1
ATOM 1121 O O . PRO A 1 137 ? -2.611 -15.898 -0.014 1.00 82.75 137 PRO A O 1
ATOM 1124 N N . LYS A 1 138 ? -3.075 -14.372 1.575 1.00 68.94 138 LYS A N 1
ATOM 1125 C CA . LYS A 1 138 ? -2.696 -15.260 2.675 1.00 68.94 138 LYS A CA 1
ATOM 1126 C C . LYS A 1 138 ? -3.603 -16.487 2.603 1.00 68.94 138 LYS A C 1
ATOM 1128 O O . LYS A 1 138 ? -4.824 -16.362 2.699 1.00 68.94 138 LYS A O 1
ATOM 1133 N N . LEU A 1 139 ? -3.010 -17.669 2.438 1.00 50.88 139 LEU A N 1
ATOM 1134 C CA . LEU A 1 139 ? -3.716 -18.911 2.726 1.00 50.88 139 LEU A CA 1
ATOM 1135 C C . LEU A 1 139 ? -4.235 -18.790 4.165 1.00 50.88 139 LEU A C 1
ATOM 1137 O O . LEU A 1 139 ? -3.510 -18.315 5.039 1.00 50.88 139 LEU A O 1
ATOM 1141 N N . LEU A 1 140 ? -5.468 -19.219 4.428 1.00 42.94 140 LEU A N 1
ATOM 1142 C CA . LEU A 1 140 ? -6.091 -19.221 5.763 1.00 42.94 140 LEU A CA 1
ATOM 1143 C C . LEU A 1 140 ? -5.378 -20.160 6.774 1.00 42.94 140 LEU A C 1
ATOM 1145 O O . LEU A 1 140 ? -5.971 -20.582 7.761 1.00 42.94 140 LEU A O 1
ATOM 1149 N N . HIS A 1 141 ? -4.104 -20.492 6.549 1.00 29.69 141 HIS A N 1
ATOM 1150 C CA . HIS A 1 141 ? -3.264 -21.321 7.400 1.00 29.69 141 HIS A CA 1
ATOM 1151 C C . HIS A 1 141 ? -1.929 -20.605 7.701 1.00 29.69 141 HIS A C 1
ATOM 1153 O O . HIS A 1 141 ? -1.271 -20.120 6.777 1.00 29.69 141 HIS A O 1
ATOM 1159 N N . PRO A 1 142 ? -1.505 -20.518 8.977 1.00 35.81 142 PRO A N 1
ATOM 1160 C CA . PRO A 1 142 ? -0.387 -19.686 9.389 1.00 35.81 142 PRO A CA 1
ATOM 1161 C C . PRO A 1 142 ? 0.934 -20.405 9.120 1.00 35.81 142 PRO A C 1
ATOM 1163 O O . PRO A 1 142 ? 1.437 -21.152 9.952 1.00 35.81 142 PRO A O 1
ATOM 1166 N N . SER A 1 143 ? 1.534 -20.148 7.968 1.00 27.09 143 SER A N 1
ATOM 1167 C CA . SER A 1 143 ? 2.969 -20.353 7.796 1.00 27.09 143 SER A CA 1
ATOM 1168 C C . SER A 1 143 ? 3.492 -19.429 6.708 1.00 27.09 143 SER A C 1
ATOM 1170 O O . SER A 1 143 ? 3.345 -19.707 5.526 1.00 27.09 143 SER A O 1
ATOM 1172 N N . ILE A 1 144 ? 4.078 -18.3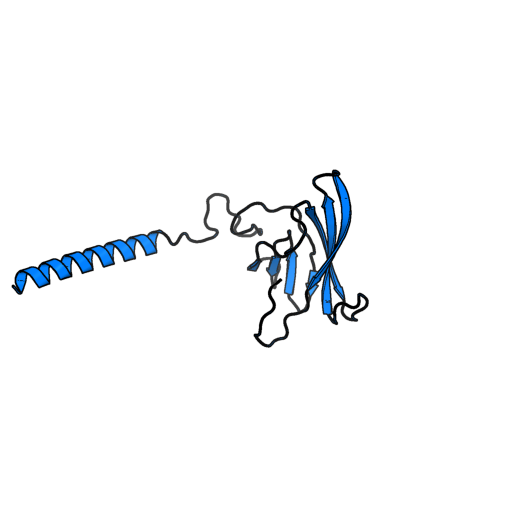24 7.176 1.00 39.06 144 ILE A N 1
ATOM 1173 C CA . ILE A 1 144 ? 5.219 -17.608 6.596 1.00 39.06 144 ILE A CA 1
ATOM 1174 C C . ILE A 1 144 ? 5.154 -17.397 5.079 1.00 39.06 144 ILE A C 1
ATOM 1176 O O . ILE A 1 144 ? 5.594 -18.246 4.318 1.00 39.06 144 ILE A O 1
ATOM 1180 N N . THR A 1 145 ? 4.770 -16.195 4.652 1.00 29.19 145 THR A N 1
ATOM 1181 C CA . THR A 1 145 ? 5.639 -15.352 3.811 1.00 29.19 145 THR A CA 1
ATOM 1182 C C . THR A 1 145 ? 5.180 -13.906 4.000 1.00 29.19 145 THR A C 1
ATOM 1184 O O . THR A 1 145 ? 4.060 -13.542 3.646 1.00 29.19 145 THR A O 1
ATOM 1187 N N . SER A 1 146 ? 5.996 -13.102 4.676 1.00 28.89 146 SER A N 1
ATOM 1188 C CA . SER A 1 146 ? 5.868 -11.650 4.639 1.00 28.89 146 SER A CA 1
ATOM 1189 C C . SER A 1 146 ? 6.410 -11.154 3.302 1.00 28.89 146 SER A C 1
ATOM 1191 O O . SER A 1 146 ? 7.408 -11.697 2.832 1.00 28.89 146 SER A O 1
ATOM 1193 N N . LEU A 1 147 ? 5.775 -10.113 2.754 1.00 38.06 147 LEU A N 1
ATOM 1194 C CA . LEU A 1 147 ? 6.426 -9.173 1.837 1.00 38.06 147 LEU A CA 1
ATOM 1195 C C . LEU A 1 147 ? 7.767 -8.716 2.409 1.00 38.06 147 LEU A C 1
ATOM 1197 O O . LEU A 1 147 ? 7.878 -8.694 3.665 1.00 38.06 147 LEU A O 1
#

pLDDT: mean 87.47, std 16.29, range [27.09, 98.56]